Protein AF-A0A2V7UZ10-F1 (afdb_monomer_lite)

Sequence (84 aa):
MVRRKAMITAGMTLAAAALGAGTYMFAVRQGWLRYNKYDRREEGSIRVGDYAPSLALVGYDGVPVKLGRLWAERPLVLVFGSCT

Foldseek 3Di:
DVVVVVVVVVVVVVVVVVVVVVVVVVCCVVVVDPPCPPVDDDDDPDDPPDDDDQDWDQDPVRDTDGPVVVPPPHDDDDDDDDDD

Radius of gyration: 25.01 Å; chains: 1; bounding box: 42×29×73 Å

pLDDT: mean 86.06, std 8.49, range [60.28, 94.81]

Structure (mmCIF, N/CA/C/O backbone):
data_AF-A0A2V7UZ10-F1
#
_entry.id   AF-A0A2V7UZ10-F1
#
loop_
_atom_site.group_PDB
_atom_site.id
_atom_site.type_symbol
_atom_site.label_atom_id
_atom_site.label_alt_id
_atom_site.label_comp_id
_atom_site.label_asym_id
_atom_site.label_entity_id
_atom_site.label_seq_id
_atom_site.pdbx_PDB_ins_code
_atom_site.Cartn_x
_atom_site.Cartn_y
_atom_site.Cartn_z
_atom_site.occupancy
_atom_site.B_iso_or_equiv
_atom_site.auth_seq_id
_atom_site.auth_comp_id
_atom_site.auth_asym_id
_atom_site.auth_atom_id
_atom_site.pdbx_PDB_model_num
ATOM 1 N N . MET A 1 1 ? 16.050 -0.260 -53.430 1.00 60.28 1 MET A N 1
ATOM 2 C CA . MET A 1 1 ? 16.460 0.962 -52.689 1.00 60.28 1 MET A CA 1
ATOM 3 C C . MET A 1 1 ? 15.795 1.102 -51.310 1.00 60.28 1 MET A C 1
ATOM 5 O O . MET A 1 1 ? 16.490 1.427 -50.356 1.00 60.28 1 MET A O 1
ATOM 9 N N . VAL A 1 2 ? 14.494 0.808 -51.174 1.00 69.69 2 VAL A N 1
ATOM 10 C CA . VAL A 1 2 ? 13.713 0.962 -49.922 1.00 69.69 2 VAL A CA 1
ATOM 11 C C . VAL A 1 2 ? 14.240 0.115 -48.749 1.00 69.69 2 VAL A C 1
ATOM 13 O O . VAL A 1 2 ? 14.424 0.629 -47.651 1.00 69.69 2 VAL A O 1
ATOM 16 N N . ARG A 1 3 ? 14.596 -1.154 -48.989 1.00 78.31 3 ARG A N 1
ATOM 17 C CA . ARG A 1 3 ? 15.059 -2.098 -47.948 1.00 78.31 3 ARG A CA 1
ATOM 18 C C . ARG A 1 3 ? 16.385 -1.698 -47.278 1.00 78.31 3 ARG A C 1
ATOM 20 O O . ARG A 1 3 ? 16.562 -1.917 -46.087 1.00 78.31 3 ARG A O 1
ATOM 27 N N . ARG A 1 4 ? 17.300 -1.066 -48.026 1.00 80.44 4 ARG A N 1
ATOM 28 C CA . ARG A 1 4 ? 18.585 -0.565 -47.499 1.00 80.44 4 ARG A CA 1
ATOM 29 C C . ARG A 1 4 ? 18.378 0.649 -46.596 1.00 80.44 4 ARG A C 1
ATOM 31 O O . ARG A 1 4 ? 18.973 0.706 -45.529 1.00 80.44 4 ARG A O 1
ATOM 38 N N . LYS A 1 5 ? 17.511 1.585 -47.003 1.00 84.00 5 LYS A N 1
ATOM 39 C CA . LYS A 1 5 ? 17.150 2.743 -46.174 1.00 84.00 5 LYS A CA 1
ATOM 40 C C . LYS A 1 5 ? 16.486 2.284 -44.873 1.00 84.00 5 LYS A C 1
ATOM 42 O O . LYS A 1 5 ? 16.938 2.691 -43.816 1.00 84.00 5 LYS A O 1
ATOM 47 N N . ALA A 1 6 ? 15.537 1.347 -44.948 1.00 85.44 6 ALA A N 1
ATOM 48 C CA . ALA A 1 6 ? 14.866 0.788 -43.773 1.00 85.44 6 ALA A CA 1
ATOM 49 C C . ALA A 1 6 ? 15.833 0.128 -42.768 1.00 85.44 6 ALA A C 1
ATOM 51 O O . ALA A 1 6 ? 15.714 0.367 -41.571 1.00 85.44 6 ALA A O 1
ATOM 52 N N . MET A 1 7 ? 16.820 -0.648 -43.235 1.00 86.94 7 MET A N 1
ATOM 53 C CA . MET A 1 7 ? 17.828 -1.245 -42.344 1.00 86.94 7 MET A CA 1
ATOM 54 C C . MET A 1 7 ? 18.735 -0.204 -41.686 1.00 86.94 7 MET A C 1
ATOM 56 O O . MET A 1 7 ? 19.054 -0.339 -40.510 1.00 86.94 7 MET A O 1
ATOM 60 N N . ILE A 1 8 ? 19.138 0.836 -42.421 1.00 89.62 8 ILE A N 1
ATOM 61 C CA . ILE A 1 8 ? 19.966 1.915 -41.866 1.00 89.62 8 ILE A CA 1
ATOM 62 C C . ILE A 1 8 ? 19.185 2.672 -40.792 1.00 89.62 8 ILE A C 1
ATOM 64 O O . ILE A 1 8 ? 19.712 2.9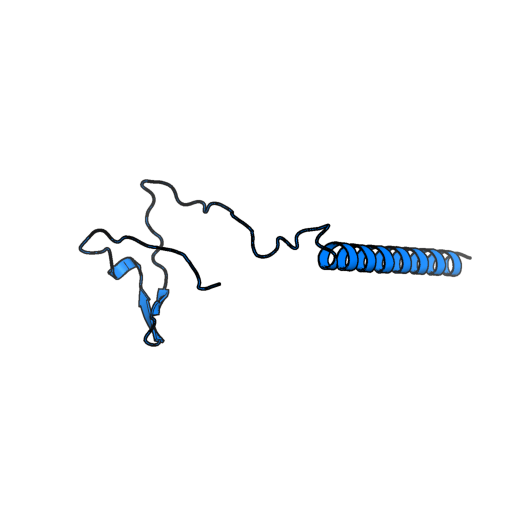08 -39.709 1.00 89.62 8 ILE A O 1
ATOM 68 N N . THR A 1 9 ? 17.920 3.001 -41.061 1.00 91.81 9 THR A N 1
ATOM 69 C CA . THR A 1 9 ? 17.064 3.672 -40.082 1.00 91.81 9 THR A CA 1
ATOM 70 C C . THR A 1 9 ? 16.878 2.803 -38.843 1.00 91.81 9 THR A C 1
ATOM 72 O O . THR A 1 9 ? 17.132 3.280 -37.746 1.00 91.81 9 THR A O 1
ATOM 75 N N . ALA A 1 10 ? 16.546 1.519 -39.010 1.00 91.81 10 ALA A N 1
ATOM 76 C CA . ALA A 1 10 ? 16.398 0.589 -37.893 1.00 91.81 10 ALA A CA 1
ATOM 77 C C . ALA A 1 10 ? 17.686 0.467 -37.062 1.00 91.81 10 ALA A C 1
ATOM 79 O O . ALA A 1 10 ? 17.634 0.547 -35.837 1.00 91.81 10 ALA A O 1
ATOM 80 N N . GLY A 1 11 ? 18.846 0.338 -37.715 1.00 91.25 11 GLY A N 1
ATOM 81 C CA . GLY A 1 11 ? 20.144 0.271 -37.042 1.00 91.25 11 GLY A CA 1
ATOM 82 C C . GLY A 1 11 ? 20.470 1.544 -36.260 1.00 91.25 11 GLY A C 1
ATOM 83 O O . GLY A 1 11 ? 20.912 1.466 -35.117 1.00 91.25 11 GLY A O 1
ATOM 84 N N . MET A 1 12 ? 20.185 2.716 -36.830 1.00 92.06 12 MET A N 1
ATOM 85 C CA . MET A 1 12 ? 20.354 3.998 -36.142 1.00 92.06 12 MET A CA 1
ATOM 86 C C . MET A 1 12 ? 19.435 4.135 -34.929 1.00 92.06 12 MET A C 1
ATOM 88 O O . MET A 1 12 ? 19.886 4.579 -33.876 1.00 92.06 12 MET A O 1
ATOM 92 N N . THR A 1 13 ? 18.164 3.741 -35.045 1.00 91.25 13 THR A N 1
ATOM 93 C CA . THR A 1 13 ? 17.223 3.788 -33.917 1.00 91.25 13 THR A CA 1
ATOM 94 C C . THR A 1 13 ? 17.681 2.870 -32.787 1.00 91.25 13 THR A C 1
ATOM 96 O O . THR A 1 13 ? 17.653 3.262 -31.622 1.00 91.25 13 THR A O 1
ATOM 99 N N . LEU A 1 14 ? 18.165 1.673 -33.127 1.00 91.75 14 LEU A N 1
ATOM 100 C CA . LEU A 1 14 ? 18.647 0.696 -32.153 1.00 91.75 14 LEU A CA 1
ATOM 101 C C . LEU A 1 14 ? 19.929 1.174 -31.456 1.00 91.75 14 LEU A C 1
ATOM 103 O O . LEU A 1 14 ? 20.044 1.065 -30.237 1.00 91.75 14 LEU A O 1
ATOM 107 N N . ALA A 1 15 ? 20.856 1.774 -32.208 1.00 90.81 15 ALA A N 1
ATOM 108 C CA . ALA A 1 15 ? 22.071 2.370 -31.659 1.00 90.81 15 ALA A CA 1
ATOM 109 C C . ALA A 1 15 ? 21.763 3.548 -30.721 1.00 90.81 15 ALA A C 1
ATOM 111 O O . ALA A 1 15 ? 22.312 3.620 -29.623 1.00 90.81 15 ALA A O 1
ATOM 112 N N . ALA A 1 16 ? 20.846 4.437 -31.111 1.00 91.88 16 ALA A N 1
ATOM 113 C CA . ALA A 1 16 ? 20.421 5.556 -30.273 1.00 91.88 16 ALA A CA 1
ATOM 114 C C . ALA A 1 16 ? 19.755 5.078 -28.971 1.00 91.88 16 ALA A C 1
ATOM 116 O O . ALA A 1 16 ? 20.062 5.597 -27.897 1.00 91.88 16 ALA A O 1
ATOM 117 N N . ALA A 1 17 ? 18.899 4.053 -29.043 1.00 90.12 17 ALA A N 1
ATOM 118 C CA . ALA A 1 17 ? 18.266 3.460 -27.868 1.00 90.12 17 ALA A CA 1
ATOM 119 C C . ALA A 1 17 ? 19.291 2.817 -26.917 1.00 90.12 17 ALA A C 1
ATOM 121 O O . ALA A 1 17 ? 19.229 3.034 -25.707 1.00 90.12 17 ALA A O 1
ATOM 122 N N . ALA A 1 18 ? 20.264 2.073 -27.455 1.00 89.75 18 ALA A N 1
ATOM 123 C CA . A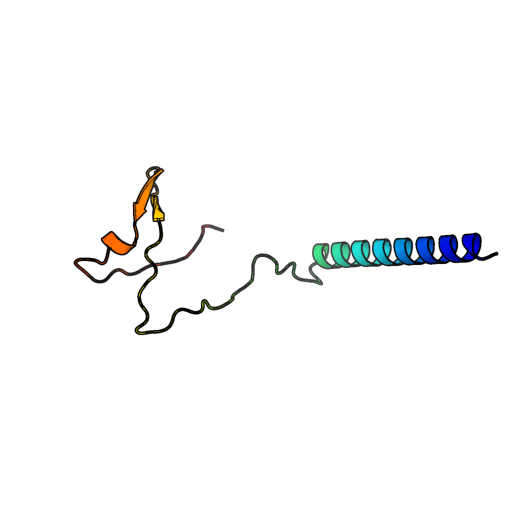LA A 1 18 ? 21.321 1.448 -26.663 1.00 89.75 18 ALA A CA 1
ATOM 124 C C . ALA A 1 18 ? 22.205 2.488 -25.954 1.00 89.75 18 ALA A C 1
ATOM 126 O O . ALA A 1 18 ? 22.498 2.344 -24.766 1.00 89.75 18 ALA A O 1
ATOM 127 N N . LEU A 1 19 ? 22.578 3.565 -26.655 1.00 91.25 19 LEU A N 1
ATOM 128 C CA . LEU A 1 19 ? 23.337 4.672 -26.071 1.00 91.25 19 LEU A CA 1
ATOM 129 C C . LEU A 1 19 ? 22.539 5.387 -24.973 1.00 91.25 19 LEU A C 1
ATOM 131 O O . LEU A 1 19 ? 23.084 5.631 -23.900 1.00 91.25 19 LEU A O 1
ATOM 135 N N . GLY A 1 20 ? 21.252 5.665 -25.201 1.00 88.12 20 GLY A N 1
ATOM 136 C CA . GLY A 1 20 ? 20.382 6.293 -24.202 1.00 88.12 20 GLY A CA 1
ATOM 137 C C . GLY A 1 20 ? 20.199 5.446 -22.936 1.00 88.12 20 GLY A C 1
ATOM 138 O O . GLY A 1 20 ? 20.281 5.963 -21.823 1.00 88.12 20 GLY A O 1
ATOM 139 N N . ALA A 1 21 ? 20.011 4.131 -23.081 1.00 83.06 21 ALA A N 1
ATOM 140 C CA . ALA A 1 21 ? 19.910 3.222 -21.939 1.00 83.06 21 ALA A CA 1
ATOM 141 C C . ALA A 1 21 ? 21.234 3.127 -21.157 1.00 83.06 21 ALA A C 1
ATOM 143 O O . ALA A 1 21 ? 21.234 3.130 -19.923 1.00 83.06 21 ALA A O 1
ATOM 144 N N . GLY A 1 22 ? 22.368 3.082 -21.865 1.00 87.00 22 GLY A N 1
ATOM 145 C CA . GLY A 1 22 ? 23.697 3.029 -21.257 1.00 87.00 22 GLY A CA 1
ATOM 146 C C . GLY A 1 22 ? 24.037 4.283 -20.450 1.00 87.00 22 GLY A C 1
ATOM 147 O O . GLY A 1 22 ? 24.493 4.175 -19.310 1.00 87.00 22 GLY A O 1
ATOM 148 N N . THR A 1 23 ? 23.769 5.472 -20.998 1.00 86.31 23 THR A N 1
ATOM 149 C CA . THR A 1 23 ? 24.038 6.746 -20.311 1.00 86.31 23 THR A CA 1
ATOM 150 C C . THR A 1 23 ? 23.131 6.952 -19.102 1.00 86.31 23 THR A C 1
ATOM 152 O O . THR A 1 23 ? 23.615 7.393 -18.060 1.00 86.31 23 THR A O 1
ATOM 155 N N . TYR A 1 24 ? 21.855 6.558 -19.184 1.00 82.62 24 TYR A N 1
ATOM 156 C CA . TYR A 1 24 ? 20.938 6.582 -18.041 1.00 82.62 24 TYR A CA 1
ATOM 157 C C . TYR A 1 24 ? 21.451 5.715 -16.884 1.00 82.62 24 TYR A C 1
ATOM 159 O O . TYR A 1 24 ? 21.571 6.186 -15.754 1.00 82.62 24 TYR A O 1
ATOM 167 N N . MET A 1 25 ? 21.829 4.464 -17.167 1.00 82.75 25 MET A N 1
ATOM 168 C CA . MET A 1 25 ? 22.355 3.553 -16.146 1.00 82.75 25 MET A CA 1
ATOM 169 C C . MET A 1 25 ? 23.677 4.042 -15.549 1.00 82.75 25 MET A C 1
ATOM 171 O O . MET A 1 25 ? 23.906 3.880 -14.349 1.00 82.75 25 MET A O 1
ATOM 175 N N . PHE A 1 26 ? 24.542 4.659 -16.357 1.00 87.62 26 PHE A N 1
ATOM 176 C CA . PHE A 1 26 ? 25.778 5.269 -15.873 1.00 87.62 26 PHE A CA 1
ATOM 177 C C . PHE A 1 26 ? 25.498 6.442 -14.923 1.00 87.62 26 PHE A C 1
ATOM 179 O O . PHE A 1 26 ? 26.038 6.473 -13.820 1.00 87.62 26 PHE A O 1
ATOM 186 N N . ALA A 1 27 ? 24.606 7.359 -15.303 1.00 85.19 27 ALA A N 1
ATOM 187 C CA . ALA A 1 27 ? 24.228 8.504 -14.477 1.00 85.19 27 ALA A CA 1
ATOM 188 C C . ALA A 1 27 ? 23.537 8.086 -13.166 1.00 85.19 27 ALA A C 1
ATOM 190 O O . ALA A 1 27 ? 23.773 8.700 -12.126 1.00 85.19 27 ALA A O 1
ATOM 191 N N . VAL A 1 28 ? 22.745 7.007 -13.188 1.00 83.25 28 VAL A N 1
ATOM 192 C CA . VAL A 1 28 ? 22.181 6.400 -11.972 1.00 83.25 28 VAL A CA 1
ATOM 193 C C . VAL A 1 28 ? 23.281 5.842 -11.064 1.00 83.25 28 VAL A C 1
ATOM 195 O O . VAL A 1 28 ? 23.273 6.102 -9.864 1.00 83.25 28 VAL A O 1
ATOM 198 N N . ARG A 1 29 ? 24.260 5.113 -11.617 1.00 81.06 29 ARG A N 1
ATOM 199 C CA . ARG A 1 29 ? 25.386 4.558 -10.841 1.00 81.06 29 ARG A CA 1
ATOM 200 C C . ARG A 1 29 ? 26.285 5.631 -10.228 1.00 81.06 29 ARG A C 1
ATOM 202 O O . ARG A 1 29 ? 26.777 5.431 -9.127 1.00 81.06 29 AR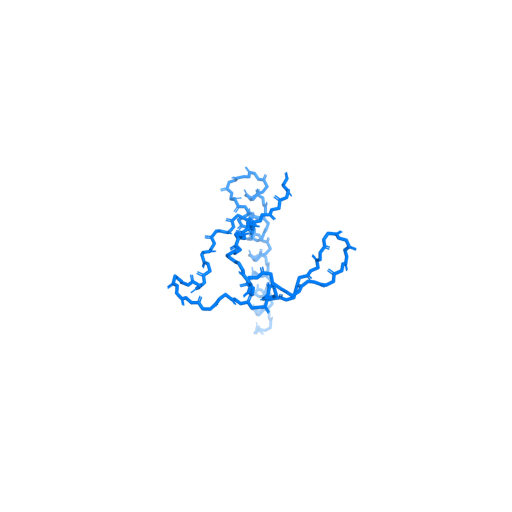G A O 1
ATOM 209 N N . GLN A 1 30 ? 26.490 6.748 -10.925 1.00 85.94 30 GLN A N 1
ATOM 210 C CA . GLN A 1 30 ? 27.257 7.896 -10.422 1.00 85.94 30 GLN A CA 1
ATOM 211 C C . GLN A 1 30 ? 26.463 8.760 -9.425 1.00 85.94 30 GLN A C 1
ATOM 213 O O . GLN A 1 30 ? 26.991 9.737 -8.902 1.00 85.94 30 GLN A O 1
ATOM 218 N N . GLY A 1 31 ? 25.189 8.437 -9.172 1.00 75.12 31 GLY A N 1
ATOM 219 C CA . GLY A 1 31 ? 24.325 9.192 -8.263 1.00 75.12 31 GLY A CA 1
ATOM 220 C C . GLY A 1 31 ? 23.832 10.533 -8.816 1.00 75.12 31 GLY A C 1
ATOM 221 O O . GLY A 1 31 ? 23.155 11.265 -8.100 1.00 75.12 31 GLY A O 1
ATOM 222 N N . TRP A 1 32 ? 24.122 10.857 -10.082 1.00 80.50 32 TRP A N 1
ATOM 223 C CA . TRP A 1 32 ? 23.616 12.063 -10.755 1.00 80.50 32 TRP A CA 1
ATOM 224 C C . TRP A 1 32 ? 22.109 11.989 -11.002 1.00 80.50 32 TRP A C 1
ATOM 226 O O . TRP A 1 32 ? 21.422 13.007 -11.015 1.00 80.50 32 TRP A O 1
ATOM 236 N N . LEU A 1 33 ? 21.589 10.772 -11.171 1.00 75.31 33 LEU A N 1
ATOM 237 C CA . LEU A 1 33 ? 20.162 10.487 -11.222 1.00 75.31 33 LEU A CA 1
ATOM 238 C C . LEU A 1 33 ? 19.799 9.559 -10.063 1.00 75.31 33 LEU A C 1
ATOM 240 O O . LEU A 1 33 ? 20.313 8.447 -9.959 1.00 75.31 33 LEU A O 1
ATOM 244 N N . ARG A 1 34 ? 18.879 9.984 -9.193 1.00 69.94 34 ARG A N 1
ATOM 245 C CA . ARG A 1 34 ? 18.329 9.101 -8.155 1.00 69.94 34 ARG A CA 1
ATOM 246 C C . ARG A 1 34 ? 17.432 8.057 -8.809 1.00 69.94 34 ARG A C 1
ATOM 248 O O . ARG A 1 34 ? 16.450 8.398 -9.468 1.00 69.94 34 ARG A O 1
ATOM 255 N N . TYR A 1 35 ? 17.737 6.779 -8.587 1.00 66.44 35 TYR A N 1
ATOM 256 C CA . TYR A 1 35 ? 16.846 5.680 -8.952 1.00 66.44 35 TYR A CA 1
ATOM 257 C C . TYR A 1 35 ? 15.651 5.656 -7.996 1.00 66.44 35 TYR A C 1
ATOM 259 O O . TYR A 1 35 ? 15.610 4.917 -7.015 1.00 66.44 35 TYR A O 1
ATOM 267 N N . ASN A 1 36 ? 14.674 6.513 -8.271 1.00 67.75 36 ASN A N 1
ATOM 268 C C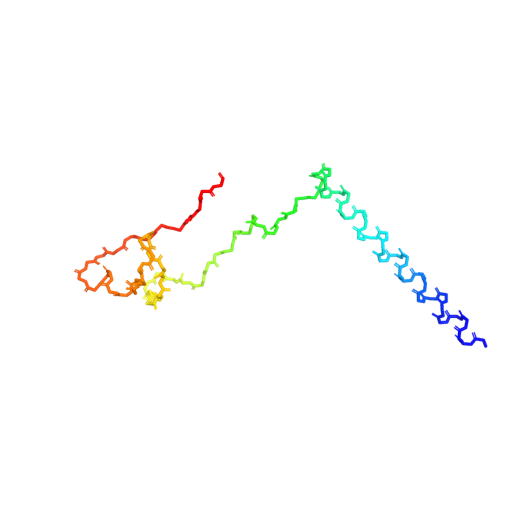A . ASN A 1 36 ? 13.580 6.809 -7.354 1.00 67.75 36 ASN A CA 1
ATOM 269 C C . ASN A 1 36 ? 12.472 5.743 -7.346 1.00 67.75 36 ASN A C 1
ATOM 271 O O . ASN A 1 36 ? 11.337 6.037 -6.994 1.00 67.75 36 ASN A O 1
ATOM 275 N N . LYS A 1 37 ? 12.759 4.501 -7.768 1.00 66.56 37 LYS A N 1
ATOM 276 C CA . LYS A 1 37 ? 11.736 3.446 -7.878 1.00 66.56 37 LYS A CA 1
ATOM 277 C C . LYS A 1 37 ? 11.085 3.137 -6.525 1.00 66.56 37 LYS A C 1
ATOM 279 O O . LYS A 1 37 ? 9.890 2.835 -6.494 1.00 66.56 37 LYS A O 1
ATOM 284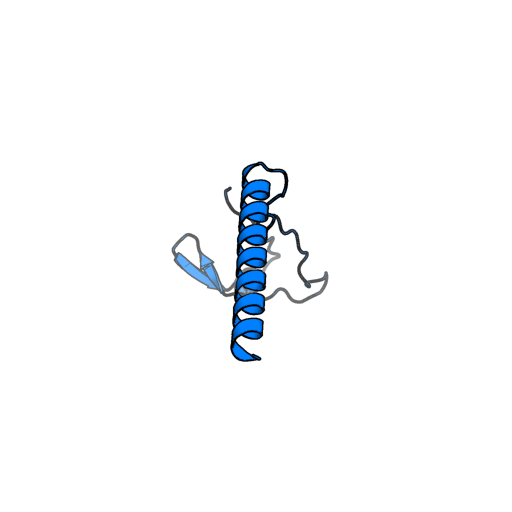 N N . TYR A 1 38 ? 11.876 3.220 -5.454 1.00 64.19 38 TYR A N 1
ATOM 285 C CA . TYR A 1 38 ? 11.487 2.843 -4.093 1.00 64.19 38 TYR A CA 1
ATOM 286 C C . TYR A 1 38 ? 11.258 4.033 -3.154 1.00 64.19 38 TYR A C 1
ATOM 288 O O . TYR A 1 38 ? 10.538 3.887 -2.178 1.00 64.19 38 TYR A O 1
ATOM 296 N N . ASP A 1 39 ? 11.794 5.214 -3.463 1.00 70.50 39 ASP A N 1
ATOM 297 C CA . ASP A 1 39 ? 11.530 6.449 -2.707 1.00 70.50 39 ASP A CA 1
ATOM 298 C C . ASP A 1 39 ? 10.382 7.227 -3.376 1.00 70.50 39 ASP A C 1
ATOM 300 O O . ASP A 1 39 ? 10.476 8.398 -3.748 1.00 70.50 39 ASP A O 1
ATOM 304 N N . ARG A 1 40 ? 9.275 6.504 -3.590 1.00 72.06 40 ARG A N 1
ATOM 305 C CA . ARG A 1 40 ? 7.996 7.081 -4.003 1.00 72.06 40 ARG A CA 1
ATOM 306 C C . ARG A 1 40 ? 7.129 7.253 -2.773 1.00 72.06 40 ARG A C 1
ATOM 308 O O . ARG A 1 40 ? 6.770 6.282 -2.113 1.00 72.06 40 ARG A O 1
ATOM 315 N N . ARG A 1 41 ? 6.808 8.508 -2.482 1.00 77.25 41 ARG A N 1
ATOM 316 C CA . ARG A 1 41 ? 5.890 8.906 -1.419 1.00 77.25 41 ARG A CA 1
ATOM 317 C C . ARG A 1 41 ? 4.634 9.422 -2.091 1.00 77.25 41 ARG A C 1
ATOM 319 O O . ARG A 1 41 ? 4.535 10.600 -2.413 1.00 77.25 41 ARG A O 1
ATOM 326 N N . GLU A 1 42 ? 3.737 8.499 -2.390 1.00 84.56 42 GLU A N 1
ATOM 327 C CA . GLU A 1 42 ? 2.426 8.810 -2.943 1.00 84.56 42 GLU A CA 1
ATOM 328 C C . GLU A 1 42 ? 1.406 8.636 -1.820 1.00 84.56 42 GLU A C 1
ATOM 330 O O . GLU A 1 42 ? 1.374 7.597 -1.156 1.00 84.56 42 GLU A O 1
ATOM 335 N N . GLU A 1 43 ? 0.613 9.673 -1.565 1.00 84.75 43 GLU A N 1
ATOM 336 C CA . GLU A 1 43 ? -0.487 9.576 -0.612 1.00 84.75 43 GLU A CA 1
ATOM 337 C C . GLU A 1 43 ? -1.591 8.681 -1.185 1.00 84.75 43 GLU A C 1
ATOM 339 O O . GLU A 1 43 ? -1.953 8.773 -2.361 1.00 84.75 43 GLU A O 1
ATOM 344 N N . GLY A 1 44 ? -2.120 7.789 -0.344 1.00 87.75 44 GLY A N 1
ATOM 345 C CA . GLY A 1 44 ? -3.274 6.968 -0.695 1.00 87.75 44 GLY A CA 1
ATOM 346 C C . GLY A 1 44 ? -4.552 7.802 -0.824 1.00 87.75 44 GLY A C 1
ATOM 347 O O . GLY A 1 44 ? -4.619 8.954 -0.411 1.00 87.75 44 GLY A O 1
ATOM 348 N N . SER A 1 45 ? -5.609 7.203 -1.369 1.00 92.62 45 SER A N 1
ATOM 349 C CA . SER A 1 45 ? -6.882 7.894 -1.622 1.00 92.62 45 SER A CA 1
ATOM 350 C C . SER A 1 45 ? -7.838 7.966 -0.423 1.00 92.62 45 SER A C 1
ATOM 352 O O . SER A 1 45 ? -8.881 8.606 -0.538 1.00 92.62 45 SER A O 1
ATOM 354 N N . ILE A 1 46 ? -7.512 7.313 0.698 1.00 92.00 46 ILE A N 1
ATOM 355 C CA . ILE A 1 46 ? -8.362 7.237 1.898 1.00 92.00 46 ILE A CA 1
ATOM 356 C C . ILE A 1 46 ? -8.407 8.597 2.602 1.00 92.00 46 ILE A C 1
ATOM 358 O O . ILE A 1 46 ? -7.373 9.221 2.832 1.00 92.00 46 ILE A O 1
ATOM 362 N N . ARG A 1 47 ? -9.606 9.031 2.993 1.00 94.75 47 ARG A N 1
ATOM 363 C CA . ARG A 1 47 ? -9.871 10.298 3.683 1.00 94.75 47 ARG A CA 1
ATOM 364 C C . ARG A 1 47 ? -10.455 10.070 5.075 1.00 94.75 47 ARG A C 1
ATOM 366 O O . ARG A 1 47 ? -10.932 8.990 5.416 1.00 94.75 47 ARG A O 1
ATOM 373 N N . VAL A 1 48 ? -10.429 11.113 5.904 1.00 94.69 48 VAL A N 1
ATOM 374 C CA . VAL A 1 48 ? -11.059 11.085 7.233 1.00 94.69 48 VAL A CA 1
ATOM 375 C C . VAL A 1 48 ? -12.569 10.895 7.081 1.00 94.69 48 VAL A C 1
ATOM 377 O O . VAL A 1 48 ? -13.215 11.637 6.347 1.00 94.69 48 VAL A O 1
ATOM 380 N N . GLY A 1 49 ? -13.118 9.915 7.802 1.00 94.62 49 GLY A N 1
ATOM 381 C CA . GLY A 1 49 ? -14.530 9.528 7.724 1.00 94.62 49 GLY A CA 1
ATOM 382 C C . GLY A 1 49 ? -14.810 8.376 6.756 1.00 94.62 49 GLY A C 1
ATOM 383 O O . GLY A 1 49 ? -15.886 7.787 6.839 1.00 94.62 49 GLY A O 1
ATOM 384 N N . ASP A 1 50 ? -13.853 8.007 5.898 1.00 94.25 50 ASP A N 1
ATOM 385 C CA . ASP A 1 50 ? -13.993 6.837 5.033 1.00 94.25 50 ASP A CA 1
ATOM 386 C C . ASP A 1 50 ? -13.969 5.535 5.844 1.00 94.25 50 ASP A C 1
ATOM 388 O O . ASP A 1 50 ? -13.324 5.418 6.891 1.00 94.25 50 ASP A O 1
ATOM 392 N N . TYR A 1 51 ? -14.631 4.507 5.311 1.00 90.81 51 TYR A N 1
ATOM 393 C CA . TYR A 1 51 ? -14.513 3.157 5.845 1.00 90.81 51 TYR A CA 1
ATOM 394 C C . TYR A 1 51 ? -13.095 2.619 5.643 1.00 90.81 51 TYR A C 1
ATOM 396 O O . TYR A 1 51 ? -12.595 2.541 4.519 1.00 90.81 51 TYR A O 1
ATOM 404 N N . ALA A 1 52 ? -12.473 2.167 6.733 1.00 90.88 52 ALA A N 1
ATOM 405 C CA . ALA A 1 52 ? -11.193 1.475 6.668 1.00 90.88 52 ALA A CA 1
ATOM 406 C C . ALA A 1 52 ? -11.330 0.158 5.865 1.00 90.88 52 ALA A C 1
ATOM 408 O O . ALA A 1 52 ? -12.178 -0.679 6.203 1.00 90.88 52 ALA A O 1
ATOM 409 N N . PRO A 1 53 ? -10.501 -0.077 4.827 1.00 89.75 53 PRO A N 1
ATOM 410 C CA . PRO A 1 53 ? -10.555 -1.308 4.044 1.00 89.75 53 PRO A CA 1
ATOM 411 C C . PRO A 1 53 ? -10.268 -2.551 4.892 1.00 89.75 53 PRO A C 1
ATOM 413 O O . PRO A 1 53 ? -9.256 -2.636 5.588 1.00 89.75 53 PRO A O 1
ATOM 416 N N . SER A 1 54 ? -11.131 -3.566 4.799 1.00 90.50 54 SER A N 1
ATOM 417 C CA . SER A 1 54 ? -10.929 -4.840 5.498 1.00 90.50 54 SER A CA 1
ATOM 418 C C . SER A 1 54 ? -10.000 -5.758 4.697 1.00 90.50 54 SER A C 1
ATOM 420 O O . SER A 1 54 ? -10.456 -6.584 3.908 1.00 90.50 54 SER A O 1
ATOM 422 N N . LEU A 1 55 ? -8.690 -5.598 4.887 1.00 90.62 55 LEU A N 1
ATOM 423 C CA . LEU A 1 55 ? -7.670 -6.419 4.228 1.00 90.62 55 LEU A CA 1
ATOM 424 C C . LEU A 1 55 ? -7.420 -7.729 4.988 1.00 90.62 55 LEU A C 1
ATOM 426 O O . LEU A 1 55 ? -7.507 -7.779 6.218 1.00 90.62 55 LEU A O 1
ATOM 430 N N . ALA A 1 56 ? -7.076 -8.783 4.248 1.00 93.69 56 ALA A N 1
ATOM 431 C CA . ALA A 1 56 ? -6.470 -9.985 4.807 1.00 93.69 56 ALA A CA 1
ATOM 432 C C . ALA A 1 56 ? -4.946 -9.832 4.734 1.00 93.69 56 ALA A C 1
ATOM 434 O O . ALA A 1 56 ? -4.394 -9.665 3.648 1.00 93.69 56 ALA A O 1
ATOM 435 N N . LEU A 1 57 ? -4.289 -9.854 5.888 1.00 92.88 57 LEU A N 1
ATOM 436 C CA . LEU A 1 57 ? -2.839 -9.777 6.030 1.00 92.88 57 LEU A CA 1
ATOM 437 C C . LEU A 1 57 ? -2.308 -11.082 6.613 1.00 92.88 57 LEU A C 1
ATOM 439 O O . LEU A 1 57 ? -3.056 -11.851 7.211 1.00 92.88 57 LEU A O 1
ATOM 443 N N . VAL A 1 58 ? -1.014 -11.326 6.453 1.00 94.19 58 VAL A N 1
ATOM 444 C CA . VAL A 1 58 ? -0.329 -12.433 7.123 1.00 94.19 58 VAL A CA 1
ATOM 445 C C . VAL A 1 58 ? 0.283 -11.888 8.409 1.00 94.19 58 VAL A C 1
ATOM 447 O O . VAL A 1 58 ? 0.994 -10.884 8.377 1.00 94.19 58 VAL A O 1
ATOM 450 N N . GLY A 1 59 ? -0.049 -12.509 9.537 1.00 90.81 59 GLY A N 1
ATOM 451 C CA . GLY A 1 59 ? 0.539 -12.201 10.832 1.00 90.81 59 GLY A CA 1
ATOM 452 C C . GLY A 1 59 ? 2.014 -12.592 10.889 1.00 90.81 59 GLY A C 1
ATOM 453 O O . GLY A 1 59 ? 2.516 -13.346 10.057 1.00 90.81 59 GLY A O 1
ATOM 454 N N . TYR A 1 60 ? 2.722 -12.089 11.898 1.00 89.38 60 TYR A N 1
ATOM 455 C CA . TYR A 1 60 ? 4.127 -12.447 12.126 1.00 89.38 60 TYR A CA 1
ATOM 456 C C . TYR A 1 60 ? 4.319 -13.950 12.405 1.00 89.38 60 TYR A C 1
ATOM 458 O O . TYR A 1 60 ? 5.354 -14.529 12.093 1.00 89.38 60 TYR A O 1
ATOM 466 N N . ASP A 1 61 ? 3.293 -14.585 12.959 1.00 94.19 61 ASP A N 1
ATOM 467 C CA . ASP A 1 61 ? 3.187 -16.023 13.202 1.00 94.19 61 ASP A CA 1
ATOM 468 C C . ASP A 1 61 ? 2.834 -16.841 11.943 1.00 94.19 61 ASP A C 1
ATOM 470 O O . ASP A 1 61 ? 2.701 -18.061 12.014 1.00 94.19 61 ASP A O 1
ATOM 474 N N . GLY A 1 62 ? 2.667 -16.190 10.788 1.00 94.44 62 GLY A N 1
ATOM 475 C CA . GLY A 1 62 ? 2.234 -16.820 9.542 1.00 94.44 62 GLY A CA 1
ATOM 476 C C . GLY A 1 62 ? 0.725 -17.059 9.451 1.00 94.44 62 GLY A C 1
ATOM 477 O O . GLY A 1 62 ? 0.252 -17.561 8.429 1.00 94.44 62 GLY A O 1
ATOM 478 N N . VAL A 1 63 ? -0.055 -16.689 10.471 1.00 94.81 63 VAL A N 1
ATOM 479 C CA . VAL A 1 63 ? -1.505 -16.903 10.486 1.00 94.81 63 VAL A CA 1
ATOM 480 C C . VAL A 1 63 ? -2.213 -15.756 9.755 1.00 94.81 63 VAL A C 1
ATOM 482 O O . VAL A 1 63 ? -1.893 -14.588 9.977 1.00 94.81 63 VAL A O 1
ATOM 485 N N . PRO A 1 64 ? -3.202 -16.032 8.884 1.00 94.12 64 PRO A N 1
ATOM 486 C CA . PRO A 1 64 ? -3.985 -14.977 8.253 1.00 94.12 64 PRO A CA 1
ATOM 487 C C . PRO A 1 64 ? -4.795 -14.165 9.273 1.00 94.12 64 PRO A C 1
ATOM 489 O O . PRO A 1 64 ? -5.570 -14.710 10.059 1.00 94.12 64 PRO A O 1
ATOM 492 N N . VAL A 1 65 ? -4.691 -12.842 9.197 1.00 92.06 65 VAL A N 1
ATOM 493 C CA . VAL A 1 65 ? -5.418 -11.883 10.030 1.00 92.06 65 VAL A CA 1
ATOM 494 C C . VAL A 1 65 ? -6.291 -11.000 9.146 1.00 92.06 65 VAL A C 1
ATOM 496 O O . VAL A 1 65 ? -5.813 -10.334 8.230 1.00 92.06 65 VAL A O 1
ATOM 499 N N . LYS A 1 66 ? -7.595 -10.951 9.440 1.00 92.62 66 LYS A N 1
ATOM 500 C CA . LYS A 1 66 ? -8.514 -10.002 8.802 1.00 92.62 66 LYS A CA 1
ATOM 501 C C . LYS A 1 66 ? -8.558 -8.716 9.616 1.00 92.62 66 LYS A C 1
ATOM 503 O O . LYS A 1 66 ? -9.152 -8.697 10.693 1.00 92.62 66 LYS A O 1
ATOM 508 N N . LEU A 1 67 ? -7.990 -7.646 9.065 1.00 89.56 67 LEU A N 1
ATOM 509 C CA . LEU A 1 67 ? -7.870 -6.338 9.710 1.00 89.56 67 LEU A CA 1
ATOM 510 C C . LEU A 1 67 ? -9.198 -5.842 10.303 1.00 89.56 67 LEU A C 1
ATOM 512 O O . LEU A 1 67 ? -9.234 -5.423 11.454 1.00 89.56 67 LEU A O 1
ATOM 516 N N . GLY A 1 68 ? -10.309 -6.011 9.574 1.00 90.38 68 GLY A N 1
ATOM 517 C CA . GLY A 1 68 ? -11.637 -5.570 10.026 1.00 90.38 68 GLY A CA 1
ATOM 518 C C . GLY A 1 68 ? -12.119 -6.138 11.356 1.00 90.38 68 GLY A C 1
ATOM 519 O O . GLY A 1 68 ? -12.977 -5.540 11.993 1.00 90.38 68 GLY A O 1
ATOM 520 N N . ARG A 1 69 ? -11.574 -7.278 11.791 1.00 90.25 69 ARG A N 1
ATOM 521 C CA . ARG A 1 69 ? -11.913 -7.855 13.096 1.00 90.25 69 ARG A CA 1
ATOM 522 C C . ARG A 1 69 ? -11.232 -7.124 14.253 1.00 90.25 69 ARG A C 1
ATOM 524 O O . ARG A 1 69 ? -11.747 -7.161 15.361 1.00 90.25 69 ARG A O 1
ATOM 531 N N . LEU A 1 70 ? -10.105 -6.456 14.005 1.00 89.38 70 LEU A N 1
ATOM 532 C CA . LEU A 1 70 ? -9.283 -5.833 15.044 1.00 89.38 70 LEU A CA 1
ATOM 533 C C . LEU A 1 70 ? -9.873 -4.520 15.577 1.00 89.38 70 LEU A C 1
ATOM 535 O O . LEU A 1 70 ? -9.603 -4.161 16.719 1.00 89.38 70 LEU A O 1
ATOM 539 N N . TRP A 1 71 ? -10.688 -3.821 14.780 1.00 90.75 71 TRP A N 1
ATOM 540 C CA . TRP A 1 71 ? -11.357 -2.575 15.179 1.00 90.75 71 TRP A CA 1
ATOM 541 C C . TRP A 1 71 ? -12.863 -2.727 15.420 1.00 90.75 71 TRP A C 1
ATOM 543 O O . TRP A 1 71 ? -13.589 -1.736 15.447 1.00 90.75 71 TRP A O 1
ATOM 553 N N . ALA A 1 72 ? -13.356 -3.959 15.571 1.00 88.06 72 ALA A N 1
ATOM 554 C CA . ALA A 1 72 ? -14.779 -4.204 15.800 1.00 88.06 72 ALA A CA 1
ATOM 555 C C . ALA A 1 72 ? -15.255 -3.667 17.162 1.00 88.06 72 ALA A C 1
ATOM 557 O O . ALA A 1 72 ? -16.373 -3.177 17.275 1.00 88.06 72 ALA A O 1
ATOM 558 N N . GLU A 1 73 ? -14.400 -3.741 18.185 1.00 87.50 73 GLU A N 1
ATOM 559 C CA . GLU A 1 73 ? -14.767 -3.410 19.571 1.00 87.50 73 GLU A CA 1
ATOM 560 C C . GLU A 1 73 ? -14.063 -2.163 20.112 1.00 87.50 73 GLU A C 1
ATOM 562 O O . GLU A 1 73 ? -14.496 -1.581 21.104 1.00 87.50 73 GLU A O 1
ATOM 567 N N . ARG A 1 74 ? -12.944 -1.763 19.503 1.00 90.12 74 ARG A N 1
ATOM 568 C CA . ARG A 1 74 ? -12.101 -0.668 19.987 1.00 90.12 74 ARG A CA 1
ATOM 569 C C . ARG A 1 74 ? -11.378 0.026 18.835 1.00 90.12 74 ARG A C 1
ATOM 571 O O . ARG A 1 74 ? -11.127 -0.617 17.816 1.00 90.12 74 ARG A O 1
ATOM 578 N N . PRO A 1 75 ? -10.999 1.305 18.989 1.00 92.00 75 PRO A N 1
ATOM 579 C CA . PRO A 1 75 ? -10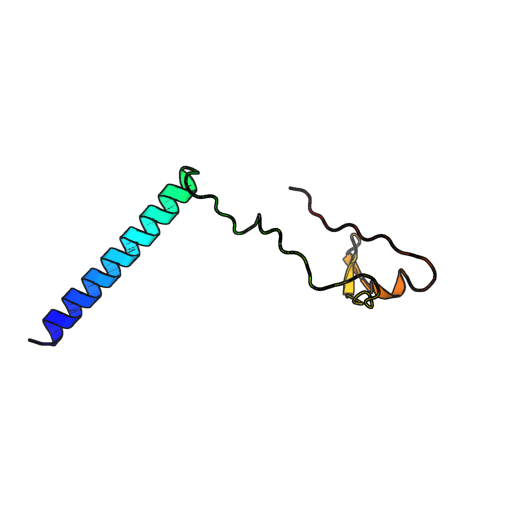.153 1.981 18.015 1.00 92.00 75 PRO A CA 1
ATOM 580 C C . PRO A 1 75 ? -8.837 1.224 17.792 1.00 92.00 75 PRO A C 1
ATOM 582 O O . PRO A 1 75 ? -8.226 0.734 18.743 1.00 92.00 75 PRO A O 1
ATOM 585 N N . LEU A 1 76 ? -8.394 1.159 16.536 1.00 92.00 76 LEU A N 1
ATOM 586 C CA . LEU A 1 76 ? -7.119 0.567 16.136 1.00 92.00 76 LEU A CA 1
ATOM 587 C C . LEU A 1 76 ? -6.217 1.645 15.532 1.00 92.00 76 LEU A C 1
ATOM 589 O O . LEU A 1 76 ? -6.655 2.415 14.680 1.00 92.00 76 LEU A O 1
ATOM 593 N N . VAL A 1 77 ? -4.945 1.648 15.926 1.00 93.44 77 VAL A N 1
ATOM 594 C CA . VAL A 1 77 ? -3.897 2.452 15.287 1.00 93.44 77 VAL A CA 1
ATOM 595 C C . VAL A 1 77 ? -3.076 1.541 14.377 1.00 93.44 77 VAL A C 1
ATOM 597 O O . VAL A 1 77 ? -2.589 0.502 14.819 1.00 93.44 77 VAL A O 1
ATOM 600 N N . LEU A 1 78 ? -2.929 1.927 13.108 1.00 91.25 78 LEU A N 1
ATOM 601 C CA . LEU A 1 78 ? -2.133 1.208 12.112 1.00 91.25 78 LEU A CA 1
ATOM 602 C C . LEU A 1 78 ? -0.862 1.996 11.792 1.00 91.25 78 LEU A C 1
ATOM 604 O O . LEU A 1 78 ? -0.923 3.194 11.524 1.00 91.25 78 LEU A O 1
ATOM 608 N N . VAL A 1 79 ? 0.278 1.308 11.783 1.00 91.75 79 VAL A N 1
ATOM 609 C CA . VAL A 1 79 ? 1.580 1.876 11.415 1.00 91.75 79 VAL A CA 1
ATOM 610 C C . VAL A 1 79 ? 2.120 1.096 10.222 1.00 91.75 79 VAL A C 1
ATOM 612 O O . VAL A 1 79 ? 2.309 -0.116 10.306 1.00 91.75 79 VAL A O 1
ATOM 615 N N . PHE A 1 80 ? 2.353 1.788 9.107 1.00 88.81 80 PHE A N 1
ATOM 616 C CA . PHE A 1 80 ? 2.923 1.207 7.891 1.00 88.81 80 PHE A CA 1
ATOM 617 C C . PHE A 1 80 ? 4.427 1.485 7.844 1.00 88.81 80 PHE A C 1
ATOM 619 O O . PHE A 1 80 ? 4.847 2.634 7.970 1.00 88.81 80 PHE A O 1
ATOM 626 N N . GLY A 1 81 ? 5.237 0.447 7.642 1.00 87.12 81 GLY A N 1
ATOM 627 C CA . GLY A 1 81 ? 6.688 0.584 7.547 1.00 87.12 81 GLY A CA 1
ATOM 628 C C . GLY A 1 81 ? 7.395 -0.732 7.238 1.00 87.12 81 GLY A C 1
ATOM 629 O O . GLY A 1 81 ? 6.776 -1.795 7.205 1.00 87.12 81 GLY A O 1
ATOM 630 N N . SER A 1 82 ? 8.703 -0.645 7.017 1.00 83.12 82 SER A N 1
ATOM 631 C CA . SER A 1 82 ? 9.606 -1.782 6.824 1.00 83.12 82 SER A CA 1
ATOM 632 C C . SER A 1 82 ? 10.953 -1.488 7.478 1.00 83.12 82 SER A C 1
ATOM 634 O O . SER A 1 82 ? 11.362 -0.329 7.546 1.00 83.12 82 SER A O 1
ATOM 636 N N . CYS A 1 83 ? 11.670 -2.526 7.913 1.00 79.44 83 CYS A N 1
ATOM 637 C CA . CYS A 1 83 ? 13.090 -2.395 8.229 1.00 79.44 83 CYS A CA 1
ATOM 638 C C . CYS A 1 83 ? 13.858 -2.145 6.923 1.00 79.44 83 CYS A C 1
ATOM 640 O O . CYS A 1 83 ? 13.691 -2.906 5.968 1.00 79.44 83 CYS A O 1
ATOM 642 N N . THR A 1 84 ? 14.643 -1.070 6.876 1.00 60.97 84 THR A N 1
ATOM 643 C CA . THR A 1 84 ? 15.559 -0.748 5.770 1.00 60.97 84 THR A CA 1
ATOM 644 C C . THR A 1 84 ? 16.989 -1.034 6.168 1.00 60.97 84 THR A C 1
ATOM 646 O O . THR A 1 84 ? 17.344 -0.602 7.289 1.00 60.97 84 THR A O 1
#

Secondary structure (DSSP, 8-state):
-HHHHHHHHHHHHHHHHHHHHHHHHHHHHTTSS--TTS------S--TTSPPP--EEE-TTS-EEEGGGTTSSS----------